Protein AF-A0A0B6YKQ9-F1 (afdb_monomer)

Sequence (88 aa):
MQNGSDLIKVRSNGRQYHRSFTLSSDVSEIRWEPTTKKPHKAKILVSSIKEIRQGKTTEVLRSKEIVGVYSDECAFSIIFGEEFESMD

Solvent-accessible surface area (backbone atoms only — not comparable to full-atom values): 5102 Å² total; per-residue (Å²): 83,69,89,44,44,81,45,68,40,50,38,86,85,67,50,72,39,78,27,41,31,30,36,42,95,85,63,52,33,40,34,52,36,82,66,94,61,62,73,87,72,37,55,47,48,51,88,37,51,77,49,75,45,78,25,59,80,47,71,54,45,53,28,88,83,34,51,83,75,54,60,50,90,81,33,49,31,44,28,25,57,94,84,59,46,76,49,58

Organism: NCBI:txid1028688

Structure (mmCIF, N/CA/C/O backbone):
data_AF-A0A0B6YKQ9-F1
#
_entry.id   AF-A0A0B6YKQ9-F1
#
loop_
_atom_site.group_PDB
_atom_site.id
_atom_site.type_symbol
_atom_site.label_atom_id
_atom_site.label_alt_id
_atom_site.label_comp_id
_atom_site.label_asym_id
_atom_site.label_entity_id
_atom_site.label_seq_id
_atom_site.pdbx_PDB_ins_code
_atom_site.Cartn_x
_atom_site.Cartn_y
_atom_site.Cartn_z
_atom_site.occupancy
_atom_site.B_iso_or_equiv
_atom_site.auth_seq_id
_atom_site.auth_comp_id
_atom_site.auth_asym_id
_atom_site.auth_atom_id
_atom_site.pdbx_PDB_model_num
ATOM 1 N N . MET A 1 1 ? -12.685 -3.905 -3.318 1.00 79.56 1 MET A N 1
ATOM 2 C CA . MET A 1 1 ? -11.542 -4.623 -2.703 1.00 79.56 1 MET A CA 1
ATOM 3 C C . MET A 1 1 ? -11.938 -5.770 -1.769 1.00 79.56 1 MET A C 1
ATOM 5 O O . MET A 1 1 ? -11.054 -6.521 -1.387 1.00 79.56 1 MET A O 1
ATOM 9 N N . GLN A 1 2 ? -13.211 -5.957 -1.383 1.00 87.69 2 GLN A N 1
ATOM 10 C CA . GLN A 1 2 ? -13.582 -7.092 -0.512 1.00 87.69 2 GLN A CA 1
ATOM 11 C C . GLN A 1 2 ? -13.349 -8.463 -1.175 1.00 87.69 2 GLN A C 1
ATOM 13 O O . GLN A 1 2 ? -12.988 -9.412 -0.495 1.00 87.69 2 GLN A O 1
ATOM 18 N N . ASN A 1 3 ? -13.425 -8.530 -2.509 1.00 91.31 3 ASN A N 1
ATOM 19 C CA . ASN A 1 3 ? -13.087 -9.727 -3.291 1.00 91.31 3 ASN A CA 1
ATOM 20 C C . ASN A 1 3 ? -11.578 -9.874 -3.579 1.00 91.31 3 ASN A C 1
ATOM 22 O O . ASN A 1 3 ? -11.194 -10.677 -4.422 1.00 91.31 3 ASN A O 1
ATOM 26 N N . GLY A 1 4 ? -10.728 -9.077 -2.925 1.00 94.00 4 GLY A N 1
ATOM 27 C CA . GLY A 1 4 ? -9.299 -9.024 -3.214 1.00 94.00 4 GLY A CA 1
ATOM 28 C C . GLY A 1 4 ? -8.948 -8.124 -4.400 1.00 94.00 4 GLY A C 1
ATOM 29 O O . GLY A 1 4 ? -9.783 -7.768 -5.235 1.00 94.00 4 GLY A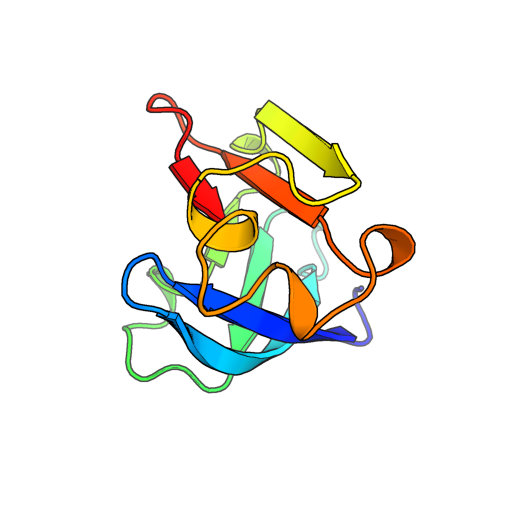 O 1
ATOM 30 N N . SER A 1 5 ? -7.699 -7.680 -4.436 1.00 96.81 5 SER A N 1
ATOM 31 C CA . SER A 1 5 ? -7.082 -6.973 -5.556 1.00 96.81 5 SER A CA 1
ATOM 32 C C . SER A 1 5 ? -5.587 -7.258 -5.527 1.00 96.81 5 SER A C 1
ATOM 34 O O . SER A 1 5 ? -4.933 -6.977 -4.522 1.00 96.81 5 SER A O 1
ATOM 36 N N . ASP A 1 6 ? -5.052 -7.823 -6.603 1.00 97.38 6 ASP A N 1
ATOM 37 C CA . ASP A 1 6 ? -3.624 -8.107 -6.700 1.00 97.38 6 ASP A CA 1
ATOM 38 C C . ASP A 1 6 ? -2.870 -6.853 -7.133 1.00 97.38 6 ASP A C 1
ATOM 40 O O . ASP A 1 6 ? -3.153 -6.265 -8.176 1.00 97.38 6 ASP A O 1
ATOM 44 N N . LEU A 1 7 ? -1.919 -6.430 -6.305 1.00 97.38 7 LEU A N 1
ATOM 45 C CA . LEU A 1 7 ? -1.124 -5.222 -6.496 1.00 97.38 7 LEU A CA 1
ATOM 46 C C . LEU A 1 7 ? 0.350 -5.503 -6.191 1.00 97.38 7 LEU A C 1
ATOM 48 O O . LEU A 1 7 ? 0.715 -6.508 -5.569 1.00 97.38 7 LEU A O 1
ATOM 52 N N . ILE A 1 8 ? 1.210 -4.578 -6.606 1.00 97.31 8 ILE A N 1
ATOM 53 C CA . ILE A 1 8 ? 2.638 -4.602 -6.303 1.00 97.31 8 ILE A CA 1
ATOM 54 C C . ILE A 1 8 ? 2.899 -3.572 -5.215 1.00 97.31 8 ILE A C 1
ATOM 56 O O . ILE A 1 8 ? 2.746 -2.382 -5.442 1.00 97.31 8 ILE A O 1
ATOM 60 N N . LYS A 1 9 ? 3.306 -4.041 -4.034 1.00 97.12 9 LYS A N 1
ATOM 61 C CA . LYS A 1 9 ? 3.733 -3.175 -2.935 1.00 97.12 9 LYS A CA 1
ATOM 62 C C . LYS A 1 9 ? 5.198 -2.810 -3.108 1.00 97.12 9 LYS A C 1
ATOM 64 O O . LYS A 1 9 ? 6.055 -3.704 -3.070 1.00 97.12 9 LYS A O 1
ATOM 69 N N . VAL A 1 10 ? 5.490 -1.523 -3.212 1.00 97.19 10 VAL A N 1
ATOM 70 C CA . VAL A 1 10 ? 6.842 -0.993 -3.378 1.00 97.19 10 VAL A CA 1
ATOM 71 C C . VAL A 1 10 ? 7.402 -0.567 -2.019 1.00 97.19 10 VAL A C 1
ATOM 73 O O . VAL A 1 10 ? 6.705 -0.084 -1.126 1.00 97.19 10 VAL A O 1
ATOM 76 N N . ARG A 1 11 ? 8.688 -0.825 -1.787 1.00 95.00 11 ARG A N 1
ATOM 77 C CA . ARG A 1 11 ? 9.394 -0.421 -0.563 1.00 95.00 11 ARG A CA 1
ATOM 78 C C . ARG A 1 11 ? 10.463 0.608 -0.882 1.00 95.00 11 ARG A C 1
ATOM 80 O O . ARG A 1 11 ? 11.020 0.608 -1.970 1.00 95.00 11 ARG A O 1
ATOM 87 N N . SER A 1 12 ? 10.834 1.396 0.124 1.00 92.88 12 SER A N 1
ATOM 88 C CA . SER A 1 12 ? 11.878 2.425 0.028 1.00 92.88 12 SER A CA 1
ATOM 89 C C . SER A 1 12 ? 13.252 1.925 -0.428 1.00 92.88 12 SER A C 1
ATOM 91 O O . SER A 1 12 ? 14.061 2.715 -0.889 1.00 92.88 12 SER A O 1
ATOM 93 N N . ASN A 1 13 ? 13.525 0.622 -0.334 1.00 92.19 13 ASN A N 1
ATOM 94 C CA . ASN A 1 13 ? 14.743 0.005 -0.862 1.00 92.19 13 ASN A CA 1
ATOM 95 C C . ASN A 1 13 ? 14.574 -0.582 -2.278 1.00 92.19 13 ASN A C 1
ATOM 97 O O . ASN A 1 13 ? 15.332 -1.472 -2.657 1.00 92.19 13 ASN A O 1
ATOM 101 N N . GLY A 1 14 ? 13.533 -0.178 -3.008 1.00 90.25 14 GLY A N 1
ATOM 102 C CA . GLY A 1 14 ? 13.222 -0.642 -4.362 1.00 90.25 14 GLY A CA 1
ATOM 103 C C . GLY A 1 14 ? 12.640 -2.056 -4.445 1.00 90.25 14 GLY A C 1
ATOM 104 O O . GLY A 1 14 ? 12.309 -2.514 -5.536 1.00 90.25 14 GLY A O 1
ATOM 105 N N . ARG A 1 15 ? 12.491 -2.781 -3.323 1.00 94.75 15 ARG A N 1
ATOM 106 C CA . ARG A 1 15 ? 11.885 -4.121 -3.345 1.00 94.75 15 ARG A CA 1
ATOM 107 C C . ARG A 1 15 ? 10.400 -4.038 -3.664 1.00 94.75 15 ARG A C 1
ATOM 109 O O . ARG A 1 15 ? 9.673 -3.255 -3.057 1.00 94.75 15 ARG A O 1
ATOM 116 N N . GLN A 1 16 ? 9.970 -4.935 -4.538 1.00 96.44 16 GLN A N 1
ATOM 117 C CA . GLN A 1 16 ? 8.607 -5.029 -5.035 1.00 96.44 16 GLN A CA 1
ATOM 118 C C . GLN A 1 16 ? 8.022 -6.376 -4.625 1.00 96.44 16 GLN A C 1
ATOM 120 O O . GLN A 1 16 ? 8.675 -7.413 -4.756 1.00 96.44 16 GLN A O 1
ATOM 125 N N . TYR A 1 17 ? 6.808 -6.366 -4.084 1.00 96.75 17 TYR A N 1
ATOM 126 C CA . TYR A 1 17 ? 6.137 -7.581 -3.643 1.00 96.75 17 TYR A CA 1
ATOM 127 C C . TYR A 1 17 ? 4.748 -7.675 -4.247 1.00 96.75 17 TYR A C 1
ATOM 129 O O . TYR A 1 17 ? 3.909 -6.818 -3.983 1.00 96.75 17 TYR A O 1
ATOM 137 N N . HIS A 1 18 ? 4.484 -8.767 -4.958 1.00 97.19 18 HIS A N 1
ATOM 138 C CA . HIS A 1 18 ? 3.125 -9.136 -5.331 1.00 97.19 18 HIS A CA 1
ATOM 139 C C . HIS A 1 18 ? 2.337 -9.500 -4.072 1.00 97.19 18 HIS A C 1
ATOM 141 O O . HIS A 1 18 ? 2.794 -10.294 -3.231 1.00 97.19 18 HIS A O 1
ATOM 147 N N . ARG A 1 19 ? 1.188 -8.850 -3.911 1.00 97.44 19 ARG A N 1
ATOM 148 C CA . ARG A 1 19 ? 0.309 -8.994 -2.758 1.00 97.44 19 ARG A CA 1
ATOM 149 C C . ARG A 1 19 ? -1.144 -8.944 -3.199 1.00 97.44 19 ARG A C 1
ATOM 151 O O . ARG A 1 19 ? -1.516 -8.071 -3.977 1.00 97.44 19 ARG A O 1
ATOM 158 N N . SER A 1 20 ? -1.954 -9.803 -2.607 1.00 97.38 20 SER A N 1
ATOM 159 C CA . SER A 1 20 ? -3.406 -9.714 -2.659 1.00 97.38 20 SER A CA 1
ATOM 160 C C . SER A 1 20 ? -3.865 -8.821 -1.514 1.00 97.38 20 SER A C 1
ATOM 162 O O . SER A 1 20 ? -3.603 -9.115 -0.346 1.00 97.38 20 SER A O 1
ATOM 164 N N . PHE A 1 21 ? -4.500 -7.701 -1.845 1.00 97.88 21 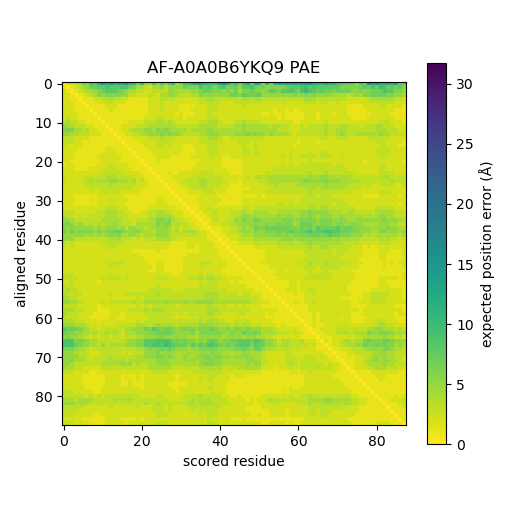PHE A N 1
ATOM 165 C CA . PHE A 1 21 ? -5.045 -6.745 -0.887 1.00 97.88 21 PHE A CA 1
ATOM 166 C C . PHE A 1 21 ? -6.549 -6.927 -0.735 1.00 97.88 21 PHE A C 1
ATOM 168 O O . PHE A 1 21 ? -7.283 -6.925 -1.720 1.00 97.88 21 PHE A O 1
ATOM 175 N N . THR A 1 22 ? -7.022 -7.008 0.502 1.00 97.69 22 THR A N 1
ATOM 176 C CA . THR A 1 22 ? -8.443 -7.176 0.821 1.00 97.69 22 THR A CA 1
ATOM 177 C C . THR A 1 22 ? -8.891 -6.122 1.816 1.00 97.69 22 THR A C 1
ATOM 179 O O . THR A 1 22 ? -8.194 -5.853 2.795 1.00 97.69 22 THR A O 1
ATOM 182 N N . LEU A 1 23 ? -10.082 -5.574 1.605 1.00 97.81 23 LEU A N 1
ATOM 183 C CA . LEU A 1 23 ? -10.790 -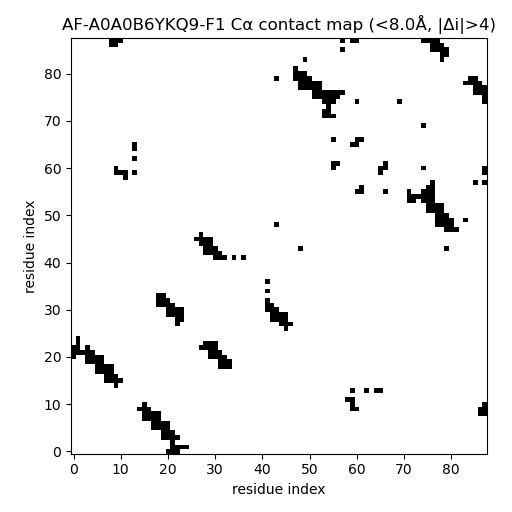4.804 2.625 1.00 97.81 23 LEU A CA 1
ATOM 184 C C . LEU A 1 23 ? -11.591 -5.777 3.497 1.00 97.81 23 LEU A C 1
ATOM 186 O O . LEU A 1 23 ? -12.277 -6.641 2.949 1.00 97.81 23 LEU A O 1
ATOM 190 N N . SER A 1 24 ? -11.504 -5.653 4.820 1.00 95.75 24 SER A N 1
ATOM 191 C CA . SER A 1 24 ? -12.275 -6.483 5.749 1.00 95.75 24 SER A CA 1
ATOM 192 C C . SER A 1 24 ? -13.789 -6.337 5.534 1.00 95.75 24 SER A C 1
ATOM 194 O O . SER A 1 24 ? -14.276 -5.360 4.957 1.00 95.75 24 SER A O 1
ATOM 196 N N . SER A 1 25 ? -14.561 -7.332 5.978 1.00 95.75 25 SER A N 1
ATOM 197 C CA . SER A 1 25 ? -16.021 -7.355 5.801 1.00 95.75 25 SER A CA 1
ATOM 198 C C . SER A 1 25 ? -16.727 -6.202 6.518 1.00 95.75 25 SER A C 1
ATOM 200 O O . SER A 1 25 ? -17.706 -5.670 6.006 1.00 95.75 25 SER A O 1
ATOM 202 N N . ASP A 1 26 ? -16.194 -5.785 7.665 1.00 96.62 26 ASP A N 1
ATOM 203 C CA . ASP A 1 26 ? -16.637 -4.629 8.449 1.00 96.62 26 ASP A CA 1
ATOM 204 C C . ASP A 1 26 ? -16.065 -3.291 7.944 1.00 96.62 26 ASP A C 1
ATOM 206 O O . ASP A 1 26 ? -16.328 -2.250 8.541 1.00 96.62 26 ASP A O 1
ATOM 210 N N . VAL A 1 27 ? -15.282 -3.306 6.856 1.00 96.38 27 VAL A N 1
ATOM 211 C CA . VAL A 1 27 ? -14.696 -2.113 6.219 1.00 96.38 27 VAL A CA 1
ATOM 212 C C . VAL A 1 27 ? -13.749 -1.339 7.158 1.00 96.38 27 VAL A C 1
ATOM 214 O O . VAL A 1 27 ? -13.437 -0.173 6.931 1.00 96.38 27 VAL A O 1
ATOM 217 N N . SER A 1 28 ? -13.241 -1.983 8.211 1.00 97.62 28 SER A N 1
ATOM 218 C CA . SER A 1 28 ? -12.391 -1.337 9.216 1.00 97.62 28 SER A CA 1
ATOM 219 C C . SER A 1 28 ? -10.900 -1.366 8.880 1.00 97.62 28 SER A C 1
ATOM 221 O O . SER A 1 28 ? -10.144 -0.511 9.351 1.00 97.62 28 SER A O 1
ATOM 223 N N . GLU A 1 29 ? -10.447 -2.316 8.060 1.00 97.62 29 GLU A N 1
ATOM 224 C CA . GLU A 1 29 ? -9.026 -2.518 7.787 1.00 97.62 29 GLU A CA 1
ATOM 225 C C . GLU A 1 29 ? -8.743 -3.057 6.379 1.00 97.62 29 GLU A C 1
ATOM 227 O O . GLU A 1 29 ? -9.419 -3.945 5.859 1.00 97.62 29 GLU A O 1
ATOM 232 N N . ILE A 1 30 ? -7.678 -2.539 5.772 1.00 97.81 30 ILE A N 1
ATOM 233 C CA . ILE A 1 30 ? -7.077 -3.080 4.553 1.00 97.81 30 ILE A CA 1
ATOM 234 C C . ILE A 1 30 ? -5.966 -4.035 4.979 1.00 97.81 30 ILE A C 1
ATOM 236 O O . ILE A 1 30 ? -5.088 -3.654 5.753 1.00 97.81 30 ILE A O 1
ATOM 240 N N . ARG A 1 31 ? -5.979 -5.264 4.468 1.00 96.88 31 ARG A N 1
ATOM 241 C CA . ARG A 1 31 ? -5.003 -6.327 4.751 1.00 96.88 31 ARG A CA 1
ATOM 242 C C . ARG A 1 31 ? -4.303 -6.774 3.479 1.00 96.88 31 ARG A C 1
ATOM 244 O O . ARG A 1 31 ? -4.820 -6.549 2.388 1.00 96.88 31 ARG A O 1
ATOM 251 N N . TRP A 1 32 ? -3.141 -7.410 3.622 1.00 97.31 32 TRP A N 1
ATOM 252 C CA . TRP A 1 32 ? -2.427 -7.985 2.483 1.00 97.31 32 TRP A CA 1
ATOM 253 C C . TRP A 1 32 ? -1.692 -9.284 2.799 1.00 97.31 32 TRP A C 1
ATOM 255 O O . TRP A 1 32 ? -1.139 -9.465 3.888 1.00 97.31 32 TRP A O 1
ATOM 265 N N . GLU A 1 33 ? -1.591 -10.137 1.785 1.00 96.38 33 GLU A N 1
ATOM 266 C CA . GLU A 1 33 ? -0.871 -11.409 1.823 1.00 96.38 33 GLU A CA 1
ATOM 267 C C . GLU A 1 33 ? -0.223 -11.739 0.461 1.00 96.38 33 GLU A C 1
ATOM 269 O O . GLU A 1 33 ? -0.596 -11.136 -0.541 1.00 96.38 33 GLU A O 1
ATOM 274 N N . PRO A 1 34 ? 0.792 -12.623 0.386 1.00 95.75 34 PRO A N 1
ATOM 275 C CA . PRO A 1 34 ? 1.480 -13.260 1.508 1.00 95.75 34 PRO A CA 1
ATOM 276 C C . PRO A 1 34 ? 2.314 -12.252 2.309 1.00 95.75 34 PRO A C 1
ATOM 278 O O . PRO A 1 34 ? 2.660 -11.176 1.837 1.00 95.75 34 PRO A O 1
ATOM 281 N N . THR A 1 35 ? 2.656 -12.555 3.555 1.00 93.00 35 THR A N 1
ATOM 282 C CA . THR A 1 35 ? 3.505 -11.682 4.381 1.00 93.00 35 THR A CA 1
ATOM 283 C C . THR A 1 35 ? 4.255 -12.514 5.406 1.00 93.00 35 THR A C 1
ATOM 285 O O . THR A 1 35 ? 3.685 -13.391 6.041 1.00 93.00 35 THR A O 1
ATOM 288 N N . THR A 1 36 ? 5.544 -12.234 5.588 1.00 92.19 36 THR A N 1
ATOM 289 C CA . THR A 1 36 ? 6.353 -12.861 6.646 1.00 92.19 36 THR A CA 1
ATOM 290 C C . THR A 1 36 ? 6.231 -12.125 7.982 1.00 92.19 36 THR A C 1
ATOM 292 O O . THR A 1 36 ? 6.752 -12.577 9.000 1.00 92.19 36 THR A O 1
ATOM 295 N N . LYS A 1 37 ? 5.557 -10.966 8.005 1.00 90.94 37 LYS A N 1
ATOM 296 C CA . LYS A 1 37 ? 5.276 -10.234 9.244 1.00 90.94 37 LYS A CA 1
ATOM 297 C C . LYS A 1 37 ? 4.130 -10.903 10.005 1.00 90.94 37 LYS A C 1
ATOM 299 O O . LYS A 1 37 ? 3.254 -11.515 9.407 1.00 90.94 37 LYS A O 1
ATOM 304 N N . LYS A 1 38 ? 4.082 -10.690 11.326 1.00 91.94 38 LYS A N 1
ATOM 305 C CA . LYS A 1 38 ? 2.922 -11.081 12.145 1.00 91.94 38 LYS A CA 1
ATOM 306 C C . LYS A 1 38 ? 1.626 -10.487 11.551 1.00 91.94 38 LYS A C 1
ATOM 308 O O . LYS A 1 38 ? 1.670 -9.328 11.130 1.00 91.94 38 LYS A O 1
ATOM 313 N N . PRO A 1 39 ? 0.481 -11.197 11.583 1.00 85.00 39 PRO A N 1
ATOM 314 C CA . PRO A 1 39 ? -0.752 -10.762 10.913 1.00 85.00 39 PRO A CA 1
ATOM 315 C C . PRO A 1 39 ? -1.214 -9.340 11.263 1.00 85.00 39 PRO A C 1
ATOM 317 O O . PRO A 1 39 ? -1.654 -8.597 10.394 1.00 85.00 39 PRO A O 1
ATOM 320 N N . HIS A 1 40 ? -1.045 -8.908 12.517 1.00 89.00 40 HIS A N 1
ATOM 321 C CA . HIS A 1 40 ? -1.414 -7.554 12.955 1.00 89.00 40 HIS A CA 1
ATOM 322 C C . HIS A 1 40 ? -0.544 -6.432 12.359 1.00 89.00 40 HIS A C 1
ATOM 324 O O . HIS A 1 40 ? -0.905 -5.269 12.484 1.00 89.00 40 HIS A O 1
ATOM 330 N N . LYS A 1 41 ? 0.598 -6.759 11.737 1.00 92.50 41 LYS A N 1
ATOM 331 C CA . LYS A 1 41 ? 1.489 -5.802 11.054 1.00 92.50 41 LYS A CA 1
ATOM 332 C C . LYS A 1 41 ? 1.257 -5.737 9.543 1.00 92.50 41 LYS A C 1
ATOM 334 O O . LYS A 1 41 ? 1.930 -4.965 8.862 1.00 92.50 41 LYS A O 1
ATOM 339 N N . ALA A 1 42 ? 0.387 -6.590 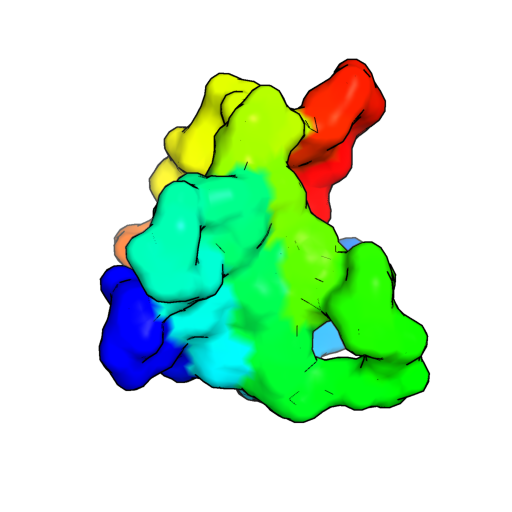9.009 1.00 95.94 42 ALA A N 1
ATOM 340 C CA . ALA A 1 42 ? 0.065 -6.657 7.589 1.00 95.94 42 ALA A CA 1
ATOM 341 C C . ALA A 1 42 ? -1.303 -6.027 7.304 1.00 95.94 42 ALA A C 1
ATOM 343 O O . ALA A 1 42 ? -2.143 -6.619 6.626 1.00 95.94 42 ALA A O 1
ATOM 344 N N . LYS A 1 43 ? -1.539 -4.858 7.907 1.00 96.88 43 LYS A N 1
ATOM 345 C CA . LYS A 1 43 ? -2.793 -4.130 7.786 1.00 96.88 43 LYS A CA 1
ATOM 346 C C . LYS A 1 43 ? -2.630 -2.623 7.948 1.00 96.88 43 LYS A C 1
ATOM 348 O O . LYS A 1 43 ? -1.658 -2.178 8.557 1.00 96.88 43 LYS A O 1
ATOM 353 N N . ILE A 1 44 ? -3.613 -1.880 7.454 1.00 97.81 44 ILE A N 1
ATOM 354 C CA . ILE A 1 44 ? -3.851 -0.457 7.719 1.00 97.81 44 ILE A CA 1
ATOM 355 C C . ILE A 1 44 ? -5.299 -0.326 8.190 1.00 97.81 44 ILE A C 1
ATOM 357 O O . ILE A 1 44 ? -6.197 -0.883 7.560 1.00 97.81 44 ILE A O 1
ATOM 361 N N . LEU A 1 45 ? -5.531 0.392 9.290 1.00 98.12 45 LEU A N 1
ATOM 362 C CA . LEU A 1 45 ? -6.892 0.720 9.711 1.00 98.12 45 LEU A CA 1
ATOM 363 C C . LEU A 1 45 ? -7.440 1.810 8.795 1.00 98.12 45 LEU A C 1
ATOM 365 O O . LEU A 1 45 ? -6.772 2.823 8.591 1.00 98.12 45 LEU A O 1
ATOM 369 N N . VAL A 1 46 ? -8.657 1.642 8.289 1.00 98.12 46 VAL A N 1
ATOM 370 C CA . VAL A 1 46 ? -9.302 2.635 7.418 1.00 98.12 46 VAL A CA 1
ATOM 371 C C . VAL A 1 46 ? -9.436 3.976 8.139 1.00 98.12 46 VAL A C 1
ATOM 373 O O . VAL A 1 46 ? -9.156 5.013 7.551 1.00 98.12 46 VAL A O 1
ATOM 376 N N . SER A 1 47 ? -9.726 3.960 9.442 1.00 98.25 47 SER A N 1
ATOM 377 C CA . SER A 1 47 ? -9.777 5.164 10.283 1.00 98.25 47 SER A CA 1
ATOM 378 C C . SER A 1 47 ? -8.439 5.897 10.433 1.00 98.25 47 SER A C 1
ATOM 380 O O . SER A 1 47 ? -8.430 7.064 10.812 1.00 98.25 47 SER A O 1
ATOM 382 N N . SER A 1 48 ? -7.311 5.236 10.151 1.00 98.31 48 SER A N 1
ATOM 383 C CA . SER A 1 48 ? -5.984 5.862 10.183 1.00 98.31 48 SER A CA 1
ATOM 384 C C . SER A 1 48 ? -5.561 6.473 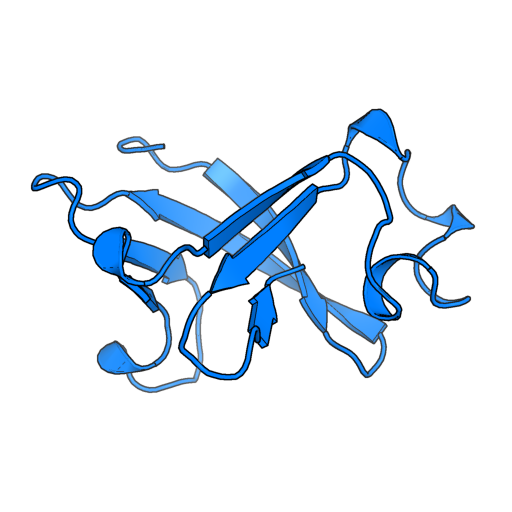8.848 1.00 98.31 48 SER A C 1
ATOM 386 O O . SER A 1 48 ? -4.541 7.156 8.812 1.00 98.31 48 SER A O 1
ATOM 388 N N . ILE A 1 49 ? -6.302 6.228 7.760 1.00 98.56 49 ILE A N 1
ATOM 389 C CA . ILE A 1 49 ? -5.983 6.775 6.438 1.00 98.56 49 ILE A CA 1
ATOM 390 C C . ILE A 1 49 ? -6.230 8.283 6.464 1.00 98.56 49 ILE A C 1
ATOM 392 O O . ILE A 1 49 ? -7.315 8.740 6.818 1.00 98.56 49 ILE A O 1
ATOM 396 N N . LYS A 1 50 ? -5.213 9.050 6.079 1.00 98.50 50 LYS A N 1
ATOM 397 C CA . LYS A 1 50 ? -5.275 10.510 5.979 1.00 98.50 50 LYS A CA 1
ATOM 398 C C . LYS A 1 50 ? -5.646 10.943 4.564 1.00 98.50 50 LYS A C 1
ATOM 400 O O . LYS A 1 50 ? -6.442 11.857 4.394 1.00 98.50 50 LYS A O 1
ATOM 405 N N . GLU A 1 51 ? -5.101 10.265 3.556 1.00 98.25 51 GLU A N 1
ATOM 406 C CA . GLU A 1 51 ? -5.370 10.549 2.145 1.00 98.25 51 GLU A CA 1
ATOM 407 C C . GLU A 1 51 ? -4.951 9.380 1.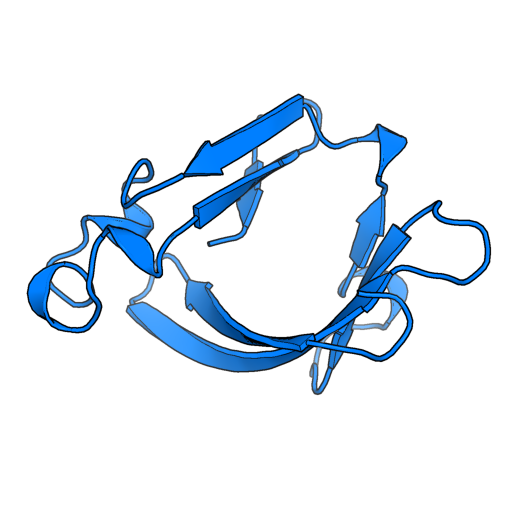241 1.00 98.25 51 GLU A C 1
ATOM 409 O O . GLU A 1 51 ? -4.142 8.526 1.616 1.00 98.25 51 GLU A O 1
ATOM 414 N N . ILE A 1 52 ? -5.489 9.379 0.021 1.00 98.19 52 ILE A N 1
ATOM 415 C CA . ILE A 1 52 ? -5.061 8.516 -1.080 1.00 98.19 5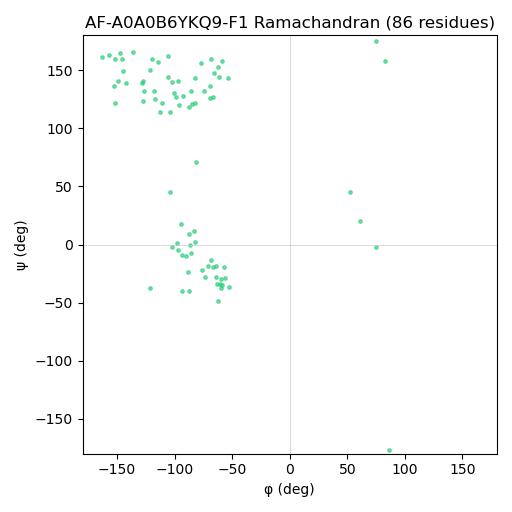2 ILE A CA 1
ATOM 416 C C . ILE A 1 52 ? -4.538 9.427 -2.182 1.00 98.19 52 ILE A C 1
ATOM 418 O O . ILE A 1 52 ? -5.248 10.328 -2.628 1.00 98.19 52 ILE A O 1
ATOM 422 N N . ARG A 1 53 ? -3.307 9.194 -2.631 1.00 98.12 53 ARG A N 1
ATOM 423 C CA . ARG A 1 53 ? -2.670 10.002 -3.672 1.00 98.12 53 ARG A CA 1
ATOM 424 C C . ARG A 1 53 ? -2.523 9.185 -4.944 1.00 98.12 53 ARG A C 1
ATOM 426 O O . ARG A 1 53 ? -1.875 8.147 -4.918 1.00 98.12 53 ARG A O 1
ATOM 433 N N . GLN A 1 54 ? -3.101 9.651 -6.044 1.00 97.75 54 GLN A N 1
ATOM 434 C CA . GLN A 1 54 ? -2.939 9.032 -7.360 1.00 97.75 54 GLN A CA 1
ATOM 435 C C . GLN A 1 54 ? -1.628 9.491 -8.016 1.00 97.75 54 GLN A C 1
ATOM 437 O O . GLN A 1 54 ? -1.243 10.653 -7.886 1.00 97.75 54 GLN A O 1
ATOM 442 N N . GLY A 1 55 ? -0.960 8.595 -8.740 1.00 96.50 55 GLY A N 1
ATOM 443 C CA . GLY A 1 55 ? 0.318 8.849 -9.399 1.00 96.50 55 GLY A CA 1
ATOM 444 C C . GLY A 1 55 ? 1.533 8.615 -8.502 1.00 96.50 55 GLY A C 1
ATOM 445 O O . GLY A 1 55 ? 1.431 8.213 -7.339 1.00 96.50 55 GLY A O 1
ATOM 446 N N . LYS A 1 56 ? 2.724 8.896 -9.039 1.00 96.31 56 LYS A N 1
ATOM 447 C CA . LYS A 1 56 ? 4.006 8.715 -8.335 1.00 96.31 56 LYS A CA 1
ATOM 448 C C . LYS A 1 56 ? 4.301 9.897 -7.405 1.00 96.31 56 LYS A C 1
ATOM 450 O O . LYS A 1 56 ? 5.171 10.737 -7.650 1.00 96.31 56 LYS A O 1
ATOM 455 N N . THR A 1 57 ? 3.543 9.990 -6.316 1.00 95.88 57 THR A N 1
ATOM 456 C CA . THR A 1 57 ? 3.554 11.165 -5.421 1.00 95.88 57 THR A CA 1
ATOM 457 C C . THR A 1 57 ? 4.501 11.051 -4.224 1.00 95.88 57 THR A C 1
ATOM 459 O O . THR A 1 57 ? 4.790 12.064 -3.581 1.00 95.88 57 THR A O 1
ATOM 462 N N . THR A 1 58 ? 5.085 9.881 -3.978 1.00 96.94 58 THR A N 1
ATOM 463 C CA . THR A 1 58 ? 6.076 9.643 -2.916 1.00 96.94 58 THR A CA 1
ATOM 464 C C . THR A 1 58 ? 7.494 9.509 -3.470 1.00 96.94 58 THR A C 1
ATOM 466 O O . THR A 1 58 ? 7.701 9.277 -4.662 1.00 96.94 58 THR A O 1
ATOM 469 N N . GLU A 1 59 ? 8.500 9.655 -2.603 1.00 96.19 59 GLU A N 1
ATOM 470 C CA . GLU A 1 59 ? 9.904 9.423 -2.976 1.00 96.19 59 GLU A CA 1
ATOM 471 C C . GLU A 1 59 ? 10.150 7.982 -3.434 1.00 96.19 59 GLU A C 1
ATOM 473 O O . GLU A 1 59 ? 10.939 7.757 -4.347 1.00 96.19 59 GLU A O 1
ATOM 478 N N . VAL A 1 60 ? 9.429 7.019 -2.849 1.00 96.75 60 VAL A N 1
ATOM 479 C CA . VAL A 1 60 ? 9.513 5.598 -3.207 1.00 96.75 60 VAL A CA 1
ATOM 480 C C . VAL A 1 60 ? 9.083 5.373 -4.655 1.00 96.75 60 VAL A C 1
ATOM 482 O O . VAL A 1 60 ? 9.805 4.737 -5.416 1.00 96.75 60 VAL A O 1
ATOM 485 N N . LEU A 1 61 ? 7.941 5.926 -5.068 1.00 96.75 61 LEU A N 1
ATOM 486 C CA . LEU A 1 61 ? 7.436 5.745 -6.432 1.00 96.75 61 LEU A CA 1
ATOM 487 C C . LEU A 1 61 ?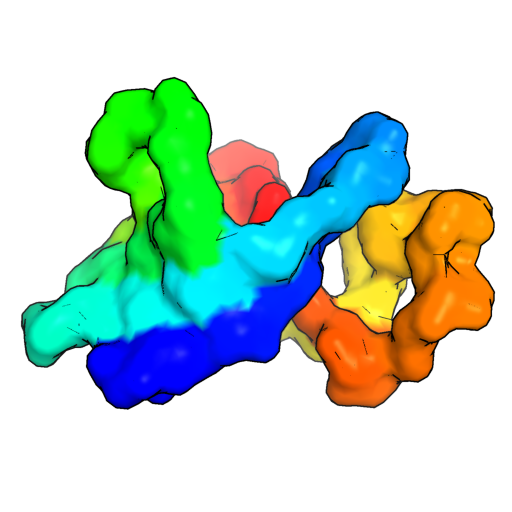 8.186 6.593 -7.470 1.00 96.75 61 LEU A C 1
ATOM 489 O O . LEU A 1 61 ? 8.198 6.248 -8.651 1.00 96.75 61 LEU A O 1
ATOM 493 N N . ARG A 1 62 ? 8.843 7.679 -7.042 1.00 95.56 62 ARG A N 1
ATOM 494 C CA . ARG A 1 62 ? 9.750 8.482 -7.882 1.00 95.56 62 ARG A CA 1
ATOM 495 C C . ARG A 1 62 ? 11.187 7.967 -7.907 1.00 95.56 62 ARG A C 1
ATOM 497 O O . ARG A 1 62 ? 12.027 8.575 -8.574 1.00 95.56 62 ARG A O 1
ATOM 504 N N . SER A 1 63 ? 11.493 6.887 -7.189 1.00 94.62 63 SER A N 1
ATOM 505 C CA . SER A 1 63 ? 12.844 6.341 -7.168 1.00 94.62 63 SER A CA 1
ATOM 506 C C . SER A 1 63 ? 13.256 5.876 -8.568 1.00 94.62 63 SER A C 1
ATOM 508 O O . SER A 1 63 ? 12.419 5.518 -9.407 1.00 94.62 63 SER A O 1
ATOM 510 N N . LYS A 1 64 ? 14.566 5.883 -8.843 1.00 91.19 64 LYS A N 1
ATOM 511 C CA . LYS A 1 64 ? 15.103 5.499 -10.160 1.00 91.19 64 LYS A CA 1
ATOM 512 C C . LYS A 1 64 ? 14.730 4.064 -10.532 1.00 91.19 64 LYS A C 1
ATOM 514 O O . LYS A 1 64 ? 14.574 3.760 -11.709 1.00 91.19 64 LYS A O 1
ATOM 519 N N . GLU A 1 65 ? 14.561 3.208 -9.532 1.00 90.31 65 GLU A N 1
ATOM 520 C CA . GLU A 1 65 ? 14.178 1.807 -9.678 1.00 90.31 65 GLU A CA 1
ATOM 521 C C . GLU A 1 65 ? 12.720 1.624 -10.127 1.00 90.31 65 GLU A C 1
ATOM 523 O O . GLU A 1 65 ? 12.381 0.543 -10.598 1.00 90.31 65 GLU A O 1
ATOM 528 N N . ILE A 1 66 ? 11.859 2.642 -9.980 1.00 93.56 66 ILE A N 1
ATOM 529 C CA . ILE A 1 66 ? 10.401 2.524 -10.163 1.00 93.56 66 ILE A CA 1
ATOM 530 C C . ILE A 1 66 ? 9.858 3.462 -11.243 1.00 93.56 66 ILE A C 1
ATOM 532 O O . ILE A 1 66 ? 8.974 3.066 -12.004 1.00 93.56 66 ILE A O 1
ATOM 536 N N . VAL A 1 67 ? 10.389 4.684 -11.359 1.00 88.31 67 VAL A N 1
ATOM 537 C CA . VAL A 1 67 ? 9.800 5.764 -12.174 1.00 88.31 67 VAL A CA 1
ATOM 538 C C . VAL A 1 67 ? 9.593 5.400 -13.652 1.00 88.31 67 VAL A C 1
ATOM 540 O O . VAL A 1 67 ? 8.652 5.899 -14.266 1.00 88.31 67 VAL A O 1
ATOM 543 N N . GLY A 1 68 ? 10.417 4.504 -14.208 1.00 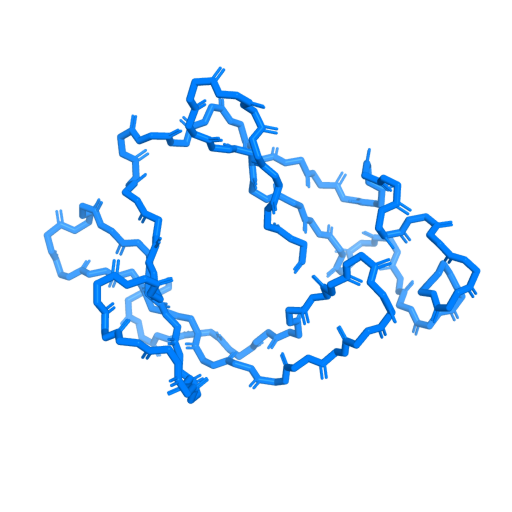89.06 68 GLY A N 1
ATOM 544 C CA . GLY A 1 68 ? 10.310 4.011 -15.588 1.00 89.06 68 GLY A CA 1
ATOM 545 C C . GLY A 1 68 ? 9.699 2.614 -15.744 1.00 89.06 68 GLY A C 1
ATOM 546 O O . GLY A 1 68 ? 9.561 2.146 -16.869 1.00 89.06 68 GLY A O 1
ATOM 547 N N . VAL A 1 69 ? 9.362 1.934 -14.645 1.00 93.06 69 VAL A N 1
ATOM 548 C CA . VAL A 1 69 ? 8.855 0.550 -14.674 1.00 93.06 69 VAL A CA 1
ATOM 549 C C . VAL A 1 69 ? 7.338 0.517 -14.851 1.00 93.06 69 VAL A C 1
ATOM 551 O O . VAL A 1 69 ? 6.821 -0.308 -15.599 1.00 93.06 69 VAL A O 1
ATOM 554 N N . TYR A 1 70 ? 6.627 1.429 -14.188 1.00 93.00 70 TYR A N 1
ATOM 555 C CA . TYR A 1 70 ? 5.164 1.493 -14.203 1.00 93.00 70 TYR A CA 1
ATOM 556 C C . TYR A 1 70 ? 4.668 2.837 -14.730 1.00 93.00 70 TYR A C 1
ATOM 558 O O . TYR A 1 70 ? 5.324 3.862 -14.546 1.00 93.00 70 TYR A O 1
ATOM 566 N N . SER A 1 71 ? 3.490 2.848 -15.358 1.00 93.50 71 SER A N 1
ATOM 567 C CA . SER A 1 71 ? 2.799 4.095 -15.711 1.00 93.50 71 SER A CA 1
ATOM 568 C C . SER A 1 71 ? 2.372 4.849 -14.449 1.00 93.50 71 SER A C 1
ATOM 570 O O . SER A 1 71 ? 2.023 4.230 -13.443 1.00 93.50 71 SER A O 1
ATOM 572 N N . ASP A 1 72 ? 2.364 6.182 -14.505 1.00 91.56 72 ASP A N 1
ATOM 573 C CA . ASP A 1 72 ? 1.814 7.022 -13.433 1.00 91.56 72 ASP A CA 1
ATOM 574 C C . ASP A 1 72 ? 0.335 6.718 -13.171 1.00 91.56 72 ASP A C 1
ATOM 576 O O . ASP A 1 72 ? -0.098 6.709 -12.024 1.00 91.56 72 ASP A O 1
ATOM 580 N N . GLU A 1 73 ? -0.429 6.381 -14.210 1.00 94.62 73 GLU A N 1
ATOM 581 C CA . GLU A 1 73 ? -1.862 6.080 -14.092 1.00 94.62 73 GLU A CA 1
ATOM 582 C C . GLU A 1 73 ? -2.148 4.796 -13.298 1.00 94.62 73 GLU A C 1
ATOM 584 O O . GLU A 1 73 ? -3.254 4.614 -12.792 1.00 94.62 73 GLU A O 1
ATOM 589 N N . CYS A 1 74 ? -1.153 3.914 -13.166 1.00 94.56 74 CYS A N 1
ATOM 590 C CA . CYS A 1 74 ? -1.263 2.657 -12.425 1.00 94.56 74 CYS A CA 1
ATOM 591 C C . CYS A 1 74 ? -0.693 2.747 -11.003 1.00 94.56 74 CYS A C 1
ATOM 593 O O . CYS A 1 74 ? -0.675 1.742 -10.292 1.00 94.56 74 CYS A O 1
ATOM 595 N N . ALA A 1 75 ? -0.195 3.916 -10.599 1.00 97.00 75 ALA A N 1
ATOM 596 C CA . ALA A 1 75 ? 0.442 4.127 -9.310 1.00 97.00 75 ALA A CA 1
ATOM 597 C C . ALA A 1 75 ? -0.473 4.916 -8.369 1.00 97.00 75 ALA A C 1
ATOM 599 O O . ALA A 1 75 ? -1.196 5.823 -8.785 1.00 97.00 75 ALA A O 1
ATOM 600 N N . PHE A 1 76 ? -0.429 4.582 -7.085 1.00 98.19 76 PHE A N 1
ATOM 601 C CA . PHE A 1 76 ? -1.054 5.362 -6.026 1.00 98.19 76 PHE A CA 1
ATOM 602 C C . PHE A 1 76 ? -0.364 5.070 -4.691 1.00 98.19 76 PHE A C 1
ATOM 604 O O . PHE A 1 76 ? 0.299 4.047 -4.546 1.00 98.19 76 PHE A O 1
ATOM 611 N N . SER A 1 77 ? -0.569 5.943 -3.710 1.00 98.38 77 SER A N 1
ATOM 612 C CA . SER A 1 77 ? -0.075 5.770 -2.344 1.00 98.38 77 SER A CA 1
ATOM 613 C C . SER A 1 77 ? -1.213 5.928 -1.343 1.00 98.38 77 SER A C 1
ATOM 615 O O . SER A 1 77 ? -2.054 6.822 -1.480 1.00 98.38 77 SER A O 1
ATOM 617 N N . ILE A 1 78 ? -1.218 5.098 -0.301 1.00 98.44 78 ILE A N 1
ATOM 618 C CA . ILE A 1 78 ? -2.059 5.291 0.888 1.00 98.44 78 ILE A CA 1
ATOM 619 C C . ILE A 1 78 ? -1.220 5.996 1.946 1.00 98.44 78 ILE A C 1
ATOM 621 O O . ILE A 1 78 ? -0.206 5.445 2.372 1.00 98.44 78 ILE A O 1
ATOM 625 N N . ILE A 1 79 ? -1.648 7.177 2.388 1.00 98.56 79 ILE A N 1
ATOM 626 C CA . ILE A 1 79 ? -1.016 7.894 3.498 1.00 98.56 79 ILE A CA 1
ATOM 627 C C . ILE A 1 79 ? -1.829 7.639 4.764 1.00 98.56 79 ILE A C 1
ATOM 629 O O . ILE A 1 79 ? -3.048 7.828 4.768 1.00 98.56 79 ILE A O 1
ATOM 633 N N . PHE A 1 80 ? -1.182 7.181 5.833 1.00 98.56 80 PHE A N 1
ATOM 634 C CA . PHE A 1 80 ? -1.864 6.736 7.046 1.00 98.56 80 PHE A CA 1
ATOM 635 C C . PHE A 1 80 ? -1.062 7.012 8.324 1.00 98.56 80 PHE A C 1
ATOM 637 O O . PHE A 1 80 ? 0.141 7.260 8.294 1.00 98.56 80 PHE A O 1
ATOM 644 N N . GLY A 1 81 ? -1.748 6.933 9.464 1.00 98.00 81 GLY A N 1
ATOM 645 C CA . GLY A 1 81 ? -1.158 7.161 10.782 1.00 98.00 81 GLY A CA 1
ATOM 646 C C . GLY A 1 81 ? -0.890 8.639 11.074 1.00 98.00 81 GLY A C 1
ATOM 647 O O . GLY A 1 81 ? -1.101 9.510 10.232 1.00 98.00 81 GLY A O 1
ATOM 648 N N . GLU A 1 82 ? -0.454 8.927 12.298 1.00 97.19 82 GLU A N 1
ATOM 649 C CA . GLU A 1 82 ? -0.146 10.299 12.736 1.00 97.19 82 GLU A CA 1
ATOM 650 C C . GLU A 1 82 ? 1.164 10.826 12.132 1.00 97.19 82 GLU A C 1
ATOM 652 O O . GLU A 1 82 ? 1.289 12.017 11.873 1.00 97.19 82 GLU A O 1
ATOM 657 N N . GLU A 1 83 ? 2.098 9.928 11.812 1.00 97.31 83 GLU A N 1
ATOM 658 C CA . GLU A 1 83 ? 3.393 10.260 11.200 1.00 97.31 83 GLU A CA 1
ATOM 659 C C . GLU A 1 83 ? 3.341 10.320 9.661 1.00 97.31 83 GLU A C 1
ATOM 661 O O . GLU A 1 83 ? 4.380 10.393 9.009 1.00 97.31 83 GLU A O 1
ATOM 666 N N . PHE A 1 84 ? 2.141 10.267 9.063 1.00 96.75 84 PHE A N 1
ATOM 667 C CA . PHE A 1 84 ? 1.931 10.304 7.608 1.00 96.75 84 PHE A CA 1
ATOM 668 C C . PHE A 1 84 ? 2.768 9.259 6.844 1.00 96.75 84 PHE A C 1
ATOM 670 O O . PHE A 1 84 ? 3.377 9.544 5.810 1.00 96.75 84 PHE A O 1
ATOM 677 N N . GLU A 1 85 ? 2.786 8.022 7.347 1.00 96.81 85 GLU A N 1
ATOM 678 C CA . GLU A 1 85 ? 3.453 6.900 6.689 1.00 96.81 85 GLU A CA 1
ATOM 679 C C . GLU A 1 85 ? 2.823 6.624 5.315 1.00 96.81 85 GLU A C 1
ATOM 681 O O . GLU A 1 85 ? 1.604 6.710 5.156 1.00 96.81 85 GLU A O 1
ATOM 686 N N . SER A 1 86 ? 3.635 6.229 4.328 1.00 97.50 86 SER A N 1
ATOM 687 C CA . SER A 1 86 ? 3.146 5.809 3.011 1.00 97.50 86 SER A CA 1
ATOM 688 C C . SER A 1 86 ? 3.147 4.289 2.841 1.00 97.50 86 SER A C 1
ATOM 690 O O . SER A 1 86 ? 4.067 3.565 3.244 1.00 97.50 86 SER A O 1
ATOM 692 N N . MET A 1 87 ? 2.095 3.785 2.202 1.00 97.69 87 MET A N 1
ATOM 693 C CA . MET A 1 87 ? 2.101 2.495 1.531 1.00 97.69 87 MET A CA 1
ATOM 694 C C . MET A 1 87 ? 1.985 2.730 0.035 1.00 97.69 87 MET A C 1
ATOM 696 O O . MET A 1 87 ? 0.951 3.193 -0.441 1.00 97.69 87 MET A O 1
ATOM 700 N N . ASP A 1 88 ? 3.065 2.379 -0.643 1.00 97.56 88 ASP A N 1
ATOM 701 C CA . ASP A 1 88 ? 3.268 2.486 -2.081 1.00 97.56 88 ASP A CA 1
ATOM 702 C C . ASP A 1 88 ? 3.166 1.117 -2.762 1.00 97.56 88 ASP A C 1
ATOM 704 O O . ASP A 1 88 ? 3.461 0.088 -2.093 1.00 97.56 88 ASP A O 1
#

Nearest PDB structures (foldseek):
  1mai-assembly1_A  TM=8.418E-01  e=4.199E-06  Rattus norvegicus
  8bt6-assembly1_A  TM=7.585E-01  e=2.332E-02  Toxoplasma gondii
  4chm-assembly2_B  TM=7.458E-01  e=3.886E-02  Toxoplasma gondii ME49
  4chj-assembly1_A  TM=7.780E-01  e=1.516E-01  Toxoplasma gondii ME49
  6f8e-assembly1_A  TM=5.846E-01  e=1.209E-01  Toxoplasma gondii ME49

InterPro domains:
  IPR001192 Phosphoinositide phospholipase C family [PTHR10336] (1-88)
  IPR011993 PH-like domain superfamily [G3DSA:2.30.29.30] (1-88)

Mean predicted aligned error: 2.74 Å

Foldseek 3Di:
DQVWDWDWWFDQVRDTDTWTWHQDPVNQKIFIDDDPDDRVVRIAGPVFFPDKAQFQPDPRCVPPSHVPPDDSRRDMWTQGHPVRDITD

pLDDT: mean 95.42, std 3.37, range [79.56, 98.56]

Secondary structure (DSSP, 8-state):
-TT-EEEEEE-TTS-EEEEEEEE-TTSSEEEEES-SS-GGGSEEEGGGEEEEEESS-STTTTSTTTTTTS-GGG-EEEEETTTTEEE-

Radius of gyration: 12.82 Å; Cα contacts (8 Å, |Δi|>4): 160; chains: 1; bounding box: 32×24×29 Å